Protein AF-A0A5R1Z449-F1 (afdb_monomer_lite)

pLDDT: mean 92.18, std 10.77, range [48.72, 98.19]

Radius of gyration: 13.18 Å; chains: 1; bounding box: 28×26×35 Å

Sequence (59 aa):
MSGYNEQFLKKNPLAILGVLRDLNKNQVPLRISWAHGQFISKILAVDPEKLIVDYGSQE

Structure (mmCIF, N/CA/C/O backbone):
data_AF-A0A5R1Z449-F1
#
_entry.id   AF-A0A5R1Z449-F1
#
loop_
_atom_site.group_PDB
_atom_site.id
_atom_site.type_symbol
_atom_site.label_atom_id
_atom_site.label_alt_id
_atom_site.label_comp_id
_atom_site.label_asym_id
_atom_site.label_entity_id
_atom_site.label_seq_id
_atom_site.pdbx_PDB_ins_code
_atom_site.Cartn_x
_atom_site.Cartn_y
_atom_site.Cartn_z
_atom_site.occupancy
_atom_site.B_iso_or_equiv
_atom_site.auth_seq_id
_atom_site.auth_comp_id
_atom_site.auth_asym_id
_atom_site.auth_atom_id
_atom_site.pdbx_PDB_model_num
ATOM 1 N N . MET A 1 1 ? 18.279 5.325 2.927 1.00 50.56 1 MET A N 1
ATOM 2 C CA . MET A 1 1 ? 16.954 5.769 3.410 1.00 50.56 1 MET A CA 1
ATOM 3 C C . MET A 1 1 ? 16.511 6.918 2.530 1.00 50.56 1 MET A C 1
ATOM 5 O O . MET A 1 1 ? 17.311 7.810 2.287 1.00 50.56 1 MET A O 1
ATOM 9 N N . SER A 1 2 ? 15.304 6.856 1.977 1.00 63.62 2 SER A N 1
ATOM 10 C CA . SER A 1 2 ? 14.751 7.926 1.144 1.00 63.62 2 SER A CA 1
ATOM 11 C C . SER A 1 2 ? 14.688 9.236 1.938 1.00 63.62 2 SER A C 1
ATOM 13 O O . SER A 1 2 ? 14.152 9.232 3.043 1.00 63.62 2 SER A O 1
ATOM 15 N N . GLY A 1 3 ? 15.241 10.328 1.402 1.00 85.75 3 GLY A N 1
ATOM 16 C CA . GLY A 1 3 ? 15.398 11.631 2.070 1.00 85.75 3 GLY A CA 1
ATOM 17 C C . GLY A 1 3 ? 14.103 12.429 2.276 1.00 85.75 3 GLY A C 1
ATOM 18 O O . GLY A 1 3 ? 14.075 13.627 2.010 1.00 85.75 3 GLY A O 1
ATOM 19 N N . TYR A 1 4 ? 13.019 11.778 2.699 1.00 92.06 4 TYR A N 1
ATOM 20 C CA . TYR A 1 4 ? 11.743 12.431 2.987 1.00 92.06 4 TYR A CA 1
ATOM 21 C C . TYR A 1 4 ? 11.707 12.990 4.413 1.00 92.06 4 TYR A C 1
ATOM 23 O O . TYR A 1 4 ? 12.306 12.432 5.330 1.00 92.06 4 TYR A O 1
ATOM 31 N N . ASN A 1 5 ? 10.966 14.085 4.595 1.00 94.00 5 ASN A N 1
ATOM 32 C CA . ASN A 1 5 ? 10.752 14.709 5.899 1.00 94.00 5 ASN A CA 1
ATOM 33 C C . ASN A 1 5 ? 9.997 13.758 6.852 1.00 94.00 5 ASN A C 1
ATOM 35 O O . ASN A 1 5 ? 9.000 13.140 6.464 1.00 94.00 5 ASN A O 1
ATOM 39 N N . GLU A 1 6 ? 10.439 13.686 8.110 1.00 92.00 6 GLU A N 1
ATOM 40 C CA . GLU A 1 6 ? 9.868 12.821 9.149 1.00 92.00 6 GLU A CA 1
ATOM 41 C C . GLU A 1 6 ? 8.373 13.048 9.404 1.00 92.00 6 GLU A C 1
ATOM 43 O O . GLU A 1 6 ? 7.675 12.110 9.786 1.00 92.00 6 GLU A O 1
ATOM 48 N N . GLN A 1 7 ? 7.838 14.242 9.139 1.00 93.50 7 GLN A N 1
ATOM 49 C CA . GLN A 1 7 ? 6.410 14.544 9.316 1.00 93.50 7 GLN A CA 1
ATOM 50 C C . GLN A 1 7 ? 5.483 13.662 8.454 1.00 93.50 7 GLN A C 1
ATOM 52 O O . GLN A 1 7 ? 4.302 13.488 8.767 1.00 93.50 7 GLN A O 1
ATOM 57 N N . PHE A 1 8 ? 6.001 13.101 7.354 1.00 93.69 8 PHE A N 1
ATOM 58 C CA . PHE A 1 8 ? 5.244 12.209 6.474 1.00 93.69 8 PHE A CA 1
ATOM 59 C C . PHE A 1 8 ? 5.258 10.753 6.955 1.00 93.69 8 PHE A C 1
ATOM 61 O O . PHE A 1 8 ? 4.460 9.942 6.478 1.00 93.69 8 PHE A O 1
ATOM 68 N N . LEU A 1 9 ? 6.115 10.417 7.923 1.00 94.56 9 LEU A N 1
ATOM 69 C CA . LEU A 1 9 ? 6.259 9.062 8.431 1.00 94.56 9 LEU A CA 1
ATOM 70 C C . LEU A 1 9 ? 5.061 8.677 9.308 1.00 94.56 9 LEU A C 1
ATOM 72 O O . LEU A 1 9 ? 4.877 9.172 10.421 1.00 94.56 9 LEU A O 1
ATOM 76 N N . LYS A 1 10 ? 4.251 7.736 8.822 1.00 94.81 10 LYS A N 1
ATOM 77 C CA . LYS A 1 10 ? 3.164 7.135 9.603 1.00 94.81 10 LYS A CA 1
ATOM 78 C C . LYS A 1 10 ? 3.723 5.979 10.438 1.00 94.81 10 LYS A C 1
ATOM 80 O O . LYS A 1 10 ? 4.190 4.996 9.879 1.00 94.81 10 LYS A O 1
ATOM 85 N N . LYS A 1 11 ? 3.683 6.110 11.773 1.00 93.88 11 LYS A N 1
ATOM 86 C CA . LYS A 1 11 ? 4.158 5.080 12.727 1.00 93.88 11 LYS A CA 1
ATOM 87 C C . LYS A 1 11 ? 3.029 4.318 13.426 1.00 93.88 11 LYS A C 1
ATOM 89 O O . LYS A 1 11 ? 3.196 3.158 13.775 1.00 93.88 11 LYS A O 1
ATOM 94 N N . ASN A 1 12 ? 1.890 4.971 13.663 1.00 95.94 12 ASN A N 1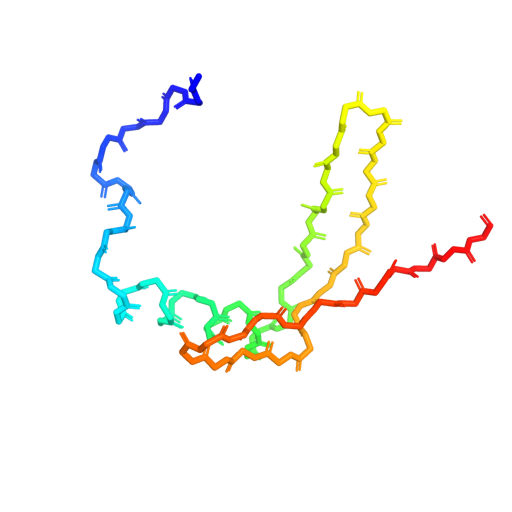
ATOM 95 C CA . ASN A 1 12 ? 0.750 4.346 14.334 1.00 95.94 12 ASN A CA 1
ATOM 96 C C . ASN A 1 12 ? 0.097 3.301 13.399 1.00 95.94 12 ASN A C 1
ATOM 98 O O . ASN A 1 12 ? -0.250 3.673 12.273 1.00 95.94 12 ASN A O 1
ATOM 102 N N . PRO A 1 13 ? -0.133 2.048 13.848 1.00 96.50 13 PRO A N 1
ATOM 103 C CA . PRO A 1 13 ? -0.766 1.005 13.038 1.00 96.50 13 PRO A CA 1
ATOM 104 C C . PRO A 1 13 ? -2.103 1.419 12.412 1.00 96.50 13 PRO A C 1
ATOM 106 O O . PRO A 1 13 ? -2.352 1.118 11.249 1.00 96.50 13 PRO A O 1
ATOM 109 N N . LEU A 1 14 ? -2.939 2.174 13.131 1.00 97.19 14 LEU A N 1
ATOM 110 C CA . LEU A 1 14 ? -4.224 2.655 12.613 1.00 97.19 14 LEU A CA 1
ATOM 111 C C . LEU A 1 14 ? -4.051 3.713 11.520 1.00 97.19 14 LEU A C 1
ATOM 1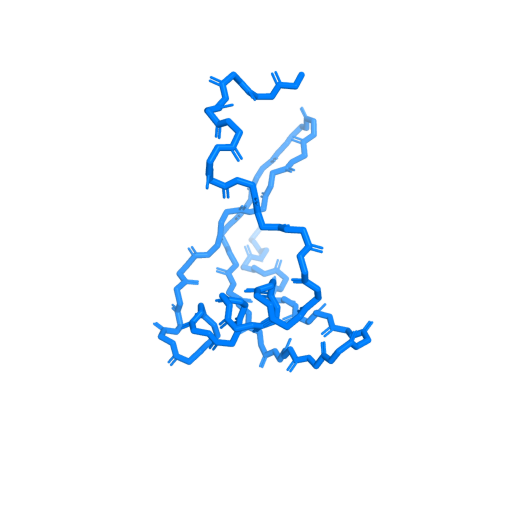13 O O . LEU A 1 14 ? -4.830 3.747 10.572 1.00 97.19 14 LEU A O 1
ATOM 117 N N . ALA A 1 15 ? -3.016 4.552 11.621 1.00 96.88 15 ALA A N 1
ATOM 118 C CA . ALA A 1 15 ? -2.704 5.534 10.586 1.00 96.88 15 ALA A CA 1
ATOM 119 C C . ALA A 1 15 ? -2.189 4.852 9.310 1.00 96.88 15 ALA A C 1
ATOM 121 O O . ALA A 1 15 ? -2.566 5.251 8.211 1.00 96.88 15 ALA A O 1
ATOM 122 N N . ILE A 1 16 ? -1.368 3.807 9.454 1.00 97.12 16 ILE A N 1
ATOM 123 C CA . ILE A 1 16 ? -0.889 2.991 8.330 1.00 97.12 16 ILE A CA 1
ATOM 124 C C . ILE A 1 16 ? -2.072 2.269 7.676 1.00 97.12 16 ILE A C 1
ATOM 126 O O . ILE A 1 16 ? -2.276 2.383 6.469 1.00 97.12 16 ILE A O 1
ATOM 130 N N . LEU A 1 17 ? -2.893 1.586 8.478 1.00 98.00 17 LEU A N 1
ATOM 131 C CA . LEU A 1 17 ? -4.053 0.845 7.993 1.00 98.00 17 LEU A CA 1
ATOM 132 C C . LEU A 1 17 ? -5.082 1.759 7.315 1.00 98.00 17 LEU A C 1
ATOM 134 O O . LEU A 1 17 ? -5.668 1.364 6.312 1.00 98.00 17 LEU A O 1
ATOM 138 N N . GLY A 1 18 ? -5.279 2.980 7.824 1.00 97.88 18 GLY A N 1
ATOM 139 C CA . GLY A 1 18 ? -6.131 3.991 7.194 1.00 97.88 18 GLY A CA 1
ATOM 140 C C . GLY A 1 18 ? -5.669 4.326 5.778 1.00 97.88 18 GLY A C 1
ATOM 141 O O . GLY A 1 18 ? -6.444 4.189 4.836 1.00 97.88 18 GLY A O 1
ATOM 142 N N . VAL A 1 19 ? -4.380 4.641 5.609 1.00 97.94 19 VAL A N 1
ATOM 143 C CA . VAL A 1 19 ? -3.806 4.926 4.284 1.00 97.94 19 VAL A CA 1
ATOM 144 C C . VAL A 1 19 ? -3.948 3.722 3.351 1.00 97.94 19 VAL A C 1
ATOM 146 O O . VAL A 1 19 ? -4.386 3.880 2.216 1.00 97.94 19 VAL A O 1
ATOM 149 N N . LEU A 1 20 ? -3.632 2.508 3.812 1.00 98.06 20 LEU A N 1
ATOM 150 C CA . LEU A 1 20 ? -3.752 1.310 2.973 1.00 98.06 20 LEU A CA 1
ATOM 151 C C . LEU A 1 20 ? -5.206 1.025 2.561 1.00 98.06 20 LEU A C 1
ATOM 153 O O . LEU A 1 20 ? -5.453 0.630 1.420 1.00 98.06 20 LEU A O 1
ATOM 157 N N . ARG A 1 21 ? -6.176 1.252 3.457 1.00 97.81 21 ARG A N 1
ATOM 158 C CA . ARG A 1 21 ? -7.608 1.136 3.140 1.00 97.81 21 ARG A CA 1
ATOM 159 C C . ARG A 1 21 ? -8.044 2.169 2.110 1.00 97.81 21 ARG A C 1
ATOM 161 O O . ARG A 1 21 ? -8.798 1.811 1.210 1.00 97.81 21 ARG A O 1
ATOM 168 N N . ASP A 1 22 ? -7.550 3.399 2.200 1.00 98.19 22 ASP A N 1
ATOM 169 C CA . ASP A 1 22 ? -7.850 4.443 1.218 1.00 98.19 22 ASP A CA 1
ATOM 170 C C . ASP A 1 22 ? -7.252 4.117 -0.158 1.00 98.19 22 ASP A C 1
ATOM 172 O O . ASP A 1 22 ? -7.926 4.285 -1.176 1.00 98.19 22 ASP A O 1
ATOM 176 N N . LEU A 1 23 ? -6.026 3.584 -0.206 1.00 98.00 23 LEU A N 1
ATOM 177 C CA . LEU A 1 23 ? -5.405 3.122 -1.454 1.00 98.00 23 LEU A CA 1
ATOM 178 C C . LEU A 1 23 ? -6.198 1.967 -2.086 1.00 98.00 23 LEU A C 1
ATOM 180 O O 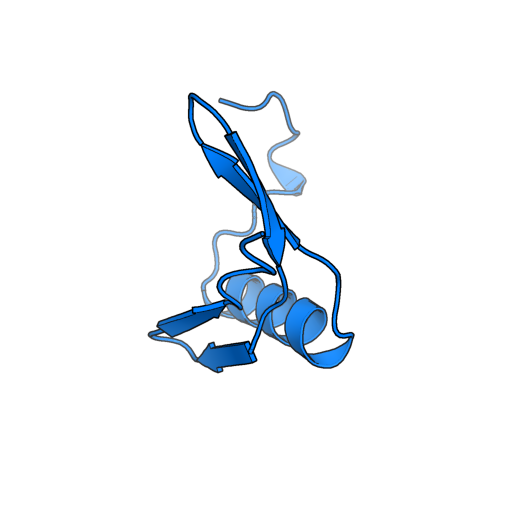. LEU A 1 23 ? -6.441 1.979 -3.293 1.00 98.00 23 LEU A O 1
ATOM 184 N N . ASN A 1 24 ? -6.644 1.004 -1.271 1.00 98.00 24 ASN A N 1
ATOM 185 C CA . ASN A 1 24 ? -7.477 -0.111 -1.723 1.00 98.00 24 ASN A CA 1
ATOM 186 C C . ASN A 1 24 ? -8.846 0.370 -2.234 1.00 98.00 24 ASN A C 1
ATOM 188 O O . ASN A 1 24 ? -9.252 0.046 -3.349 1.00 98.00 24 ASN A O 1
ATOM 192 N N . LYS A 1 25 ? -9.546 1.203 -1.453 1.00 98.00 25 LYS A N 1
ATOM 193 C CA . LYS A 1 25 ? -10.879 1.723 -1.796 1.00 98.00 25 LYS A CA 1
ATOM 194 C C . LYS A 1 25 ? -10.873 2.506 -3.107 1.00 98.00 25 LYS A C 1
ATOM 196 O O . LYS A 1 25 ? -11.801 2.371 -3.897 1.00 98.00 25 LYS A O 1
ATOM 201 N N . ASN A 1 26 ? -9.831 3.300 -3.336 1.00 98.00 26 ASN A N 1
ATOM 202 C CA . ASN A 1 26 ? -9.701 4.116 -4.540 1.00 98.00 26 ASN A CA 1
ATOM 203 C C . ASN A 1 26 ? -9.016 3.378 -5.703 1.00 98.00 26 ASN A C 1
ATOM 205 O O . ASN A 1 26 ? -8.755 4.000 -6.728 1.00 98.00 26 ASN A O 1
ATOM 209 N N . GLN A 1 27 ? -8.718 2.078 -5.554 1.00 95.44 27 GLN A N 1
ATOM 210 C CA . GLN A 1 27 ? -8.055 1.251 -6.571 1.00 95.44 27 GLN A CA 1
ATOM 211 C C . GLN A 1 27 ? -6.792 1.924 -7.139 1.00 95.44 27 GLN A C 1
ATOM 213 O O . GLN A 1 27 ? -6.559 1.936 -8.348 1.00 95.44 27 GLN A O 1
ATOM 218 N N . VAL A 1 28 ? -5.983 2.517 -6.256 1.00 97.25 28 VAL A N 1
ATOM 219 C CA . VAL A 1 28 ? -4.795 3.279 -6.655 1.00 97.25 28 VAL A CA 1
ATOM 220 C C . VAL A 1 28 ? -3.751 2.331 -7.263 1.00 97.25 28 VAL A C 1
ATOM 222 O O . VAL A 1 28 ? -3.379 1.356 -6.601 1.00 97.25 28 VAL A O 1
ATOM 225 N N . PRO A 1 29 ? -3.235 2.605 -8.480 1.00 96.19 29 PRO A N 1
ATOM 226 C CA . PRO A 1 29 ? -2.150 1.822 -9.060 1.00 96.19 29 PRO A CA 1
ATOM 227 C C . PRO A 1 29 ? -0.897 1.882 -8.186 1.00 96.19 29 PRO A C 1
ATOM 229 O O . PRO A 1 29 ? -0.419 2.961 -7.826 1.00 96.19 29 PRO A O 1
ATOM 232 N N . LEU A 1 30 ? -0.348 0.715 -7.864 1.00 95.69 30 LEU A N 1
ATOM 233 C CA . LEU A 1 30 ? 0.874 0.574 -7.085 1.00 95.69 30 LEU A CA 1
ATOM 234 C C . LEU A 1 30 ? 2.036 0.201 -7.993 1.00 95.69 30 LEU A C 1
ATOM 236 O O . LEU A 1 30 ? 1.908 -0.659 -8.856 1.00 95.69 30 LEU A O 1
ATOM 240 N N . ARG A 1 31 ? 3.203 0.798 -7.760 1.00 95.25 31 ARG A N 1
ATOM 241 C CA . ARG A 1 31 ? 4.456 0.325 -8.347 1.00 95.25 31 ARG A CA 1
ATOM 242 C C . ARG A 1 31 ? 5.177 -0.536 -7.322 1.00 95.25 31 ARG A C 1
ATOM 244 O O . ARG A 1 31 ? 5.560 -0.033 -6.267 1.00 95.25 31 ARG A O 1
ATOM 251 N N . ILE A 1 32 ? 5.384 -1.804 -7.651 1.00 93.88 32 ILE A N 1
ATOM 252 C CA . ILE A 1 32 ? 6.220 -2.710 -6.863 1.00 93.88 32 ILE A CA 1
ATOM 253 C C . ILE A 1 32 ? 7.578 -2.771 -7.552 1.00 93.88 32 ILE A C 1
ATOM 255 O O . ILE A 1 32 ? 7.650 -3.085 -8.736 1.00 93.88 32 ILE A O 1
ATOM 259 N N . SER A 1 33 ? 8.643 -2.441 -6.823 1.00 93.31 33 SER A N 1
ATOM 260 C CA . SER A 1 33 ? 10.013 -2.379 -7.341 1.00 93.31 33 SER A CA 1
ATOM 261 C C . SER A 1 33 ? 10.954 -3.190 -6.456 1.00 93.31 33 SER A C 1
ATOM 263 O O . SER A 1 33 ? 10.850 -3.155 -5.230 1.00 93.31 33 SER A O 1
ATOM 265 N N . TRP A 1 34 ? 11.897 -3.887 -7.079 1.00 93.94 34 TRP A N 1
ATOM 266 C CA . TRP A 1 34 ? 13.003 -4.598 -6.435 1.00 93.94 34 TRP A CA 1
ATOM 267 C C . TRP A 1 34 ? 14.301 -4.309 -7.201 1.00 93.94 34 TRP A C 1
ATOM 269 O O . TRP A 1 34 ? 14.302 -3.555 -8.170 1.00 93.94 34 TRP A O 1
ATOM 279 N N . ALA A 1 35 ? 15.422 -4.893 -6.773 1.00 94.94 35 ALA A N 1
ATOM 280 C CA . ALA A 1 35 ? 16.754 -4.546 -7.282 1.00 94.94 35 ALA A CA 1
ATOM 281 C C . ALA A 1 35 ? 16.910 -4.620 -8.816 1.00 94.94 35 ALA A C 1
ATOM 283 O O . ALA A 1 35 ? 17.726 -3.897 -9.379 1.00 94.94 35 ALA A O 1
ATOM 284 N N . HIS A 1 36 ? 16.136 -5.477 -9.488 1.00 92.75 36 HIS A N 1
ATOM 285 C CA . HIS A 1 36 ? 16.301 -5.779 -10.913 1.00 92.75 36 HIS A CA 1
ATOM 286 C C . HIS A 1 36 ? 15.020 -5.610 -11.735 1.00 92.75 36 HIS A C 1
ATOM 288 O O . HIS A 1 36 ? 14.973 -6.049 -12.880 1.00 92.75 36 HIS A O 1
ATOM 294 N N . GLY A 1 37 ? 13.971 -5.005 -11.180 1.00 91.69 37 GLY A N 1
ATOM 295 C CA . GLY A 1 37 ? 12.715 -4.881 -11.907 1.00 91.69 37 GLY A CA 1
ATOM 296 C C . GLY A 1 37 ? 11.635 -4.121 -11.161 1.00 91.69 37 GLY A C 1
ATOM 297 O O . GLY A 1 37 ? 11.771 -3.763 -9.988 1.00 91.69 37 GLY A O 1
ATOM 298 N N . GLN A 1 38 ? 10.556 -3.854 -11.886 1.00 94.19 38 GLN A N 1
ATOM 299 C CA . GLN A 1 38 ? 9.337 -3.287 -11.339 1.00 94.19 38 GLN A CA 1
ATOM 300 C C . GLN A 1 38 ? 8.128 -3.757 -12.148 1.00 94.19 38 GLN A C 1
ATOM 302 O O . GLN A 1 38 ? 8.254 -4.011 -13.344 1.00 94.19 38 GLN A O 1
ATOM 307 N N . PHE A 1 39 ? 6.956 -3.786 -11.523 1.00 94.31 39 PHE A N 1
ATOM 308 C CA . PHE A 1 39 ? 5.682 -3.916 -12.232 1.00 94.31 39 PHE A CA 1
ATOM 309 C C . PHE A 1 39 ? 4.590 -3.067 -11.574 1.00 94.31 39 PHE A C 1
ATOM 311 O O . PHE A 1 39 ? 4.757 -2.548 -10.462 1.00 94.31 39 PHE A O 1
ATOM 318 N N . ILE A 1 40 ? 3.483 -2.894 -12.299 1.00 94.69 40 ILE A N 1
ATOM 319 C CA . ILE A 1 40 ? 2.290 -2.196 -11.818 1.00 94.69 40 ILE A CA 1
ATOM 320 C C . ILE A 1 40 ? 1.302 -3.210 -11.244 1.00 94.69 40 ILE A C 1
ATOM 322 O O . ILE A 1 40 ? 0.976 -4.209 -11.877 1.00 94.69 40 ILE A O 1
ATOM 326 N 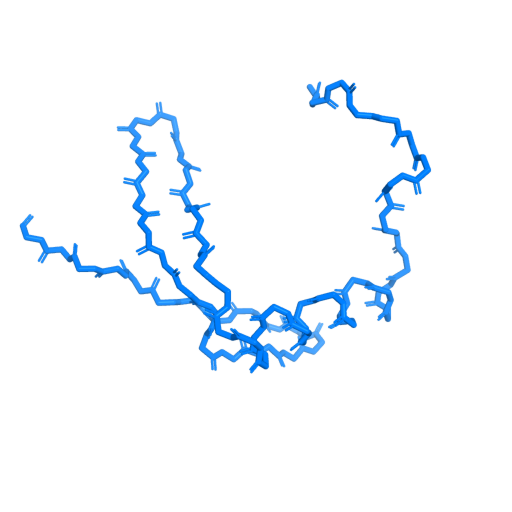N . SER A 1 41 ? 0.832 -2.923 -10.038 1.00 95.38 41 SER A N 1
ATOM 327 C CA . SER A 1 41 ? -0.062 -3.734 -9.220 1.00 95.38 41 SER A CA 1
ATOM 328 C C . SER A 1 41 ? -1.211 -2.870 -8.678 1.00 95.38 41 SER A C 1
ATOM 330 O O . SER A 1 41 ? -1.329 -1.682 -8.991 1.00 95.38 41 SER A O 1
ATOM 332 N N . LYS A 1 42 ? -2.049 -3.459 -7.830 1.00 95.50 42 LYS A N 1
ATOM 333 C CA . LYS A 1 42 ? -3.072 -2.804 -7.009 1.00 95.50 42 LYS A CA 1
ATOM 334 C C . LYS A 1 42 ? -3.288 -3.606 -5.723 1.00 95.50 42 LYS A C 1
ATOM 336 O O . LYS A 1 42 ? -2.979 -4.796 -5.672 1.00 95.50 42 LYS A O 1
ATOM 341 N N . ILE A 1 43 ? -3.837 -2.973 -4.689 1.00 97.38 43 ILE A N 1
ATOM 342 C CA . ILE A 1 43 ? -4.262 -3.692 -3.478 1.00 97.38 43 ILE A CA 1
ATOM 343 C C . ILE A 1 43 ? -5.547 -4.464 -3.797 1.00 97.38 43 ILE A C 1
ATOM 345 O O . ILE A 1 43 ? -6.491 -3.892 -4.338 1.00 97.38 43 ILE A O 1
ATOM 349 N N . LEU A 1 44 ? -5.570 -5.756 -3.468 1.00 97.00 44 LEU A N 1
ATOM 350 C CA . LEU A 1 44 ? -6.750 -6.619 -3.585 1.00 97.00 44 LEU A CA 1
ATOM 351 C C . LEU A 1 44 ? -7.502 -6.714 -2.255 1.00 97.00 44 LEU A C 1
ATOM 353 O O . LEU A 1 44 ? -8.730 -6.694 -2.226 1.00 97.00 44 LEU A O 1
ATOM 357 N N . ALA A 1 45 ? -6.767 -6.799 -1.145 1.00 97.75 45 ALA A N 1
ATOM 358 C CA . ALA A 1 45 ? -7.330 -6.801 0.198 1.00 97.75 45 ALA A CA 1
ATOM 359 C C . ALA A 1 45 ? -6.317 -6.261 1.210 1.00 97.75 45 ALA A C 1
ATOM 361 O O . ALA A 1 45 ? -5.105 -6.411 1.041 1.00 97.75 45 ALA A O 1
ATOM 362 N N . VAL A 1 46 ? -6.825 -5.646 2.276 1.00 97.62 46 VAL A N 1
ATOM 363 C CA . VAL A 1 46 ? -6.009 -5.206 3.405 1.00 97.62 46 VAL A CA 1
ATOM 364 C C . VAL A 1 46 ? -6.761 -5.391 4.715 1.00 97.62 46 VAL A C 1
ATOM 366 O O . VAL A 1 46 ? -7.912 -4.969 4.856 1.00 97.62 46 VAL A O 1
ATOM 369 N N . ASP A 1 47 ? -6.077 -5.980 5.684 1.00 96.25 47 ASP A N 1
ATOM 370 C CA . ASP A 1 47 ? -6.514 -6.123 7.065 1.00 96.25 47 ASP A CA 1
ATOM 371 C C . ASP A 1 47 ? -5.332 -5.806 8.017 1.00 96.25 47 ASP A C 1
ATOM 373 O O . ASP A 1 47 ? -4.239 -5.478 7.545 1.00 96.25 47 ASP A O 1
ATOM 377 N N . PRO A 1 48 ? -5.528 -5.791 9.350 1.00 96.62 48 PRO A N 1
ATOM 378 C CA . PRO A 1 48 ? -4.451 -5.480 10.293 1.00 96.62 48 PRO A CA 1
ATOM 379 C C . PRO A 1 48 ? -3.243 -6.430 10.251 1.00 96.62 48 PRO A C 1
ATOM 381 O O . PRO A 1 48 ? -2.177 -6.054 10.733 1.00 96.62 48 PRO A O 1
ATOM 384 N N . GLU A 1 49 ? -3.398 -7.637 9.711 1.00 96.69 49 GLU A N 1
ATOM 385 C CA . GLU A 1 49 ? -2.373 -8.683 9.685 1.00 96.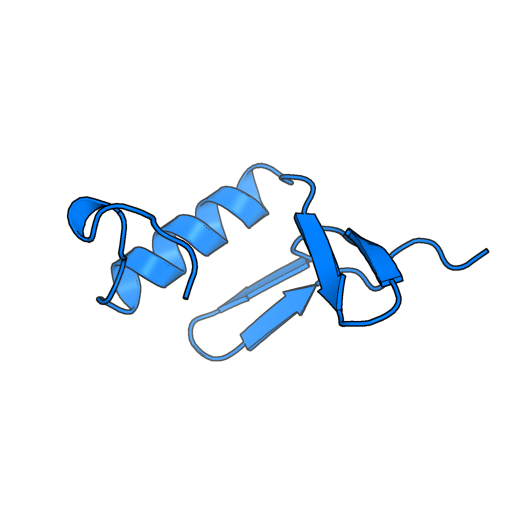69 49 GLU A CA 1
ATOM 386 C C . GLU A 1 49 ? -1.781 -8.895 8.286 1.00 96.69 49 GLU A C 1
ATOM 388 O O . GLU A 1 49 ? -0.646 -9.363 8.162 1.00 96.69 49 GLU A O 1
ATOM 393 N N . LYS A 1 50 ? -2.536 -8.587 7.224 1.00 96.38 50 LYS A N 1
ATOM 394 C CA . LYS A 1 50 ? -2.192 -8.951 5.846 1.00 96.38 50 LYS A CA 1
ATOM 395 C C . LYS A 1 50 ? -2.477 -7.832 4.850 1.00 96.38 50 LYS A C 1
ATOM 397 O O . LYS A 1 50 ? -3.484 -7.127 4.902 1.00 96.38 50 LYS A O 1
ATOM 402 N N . LEU A 1 51 ? -1.589 -7.749 3.863 1.00 97.38 51 LEU A N 1
ATOM 403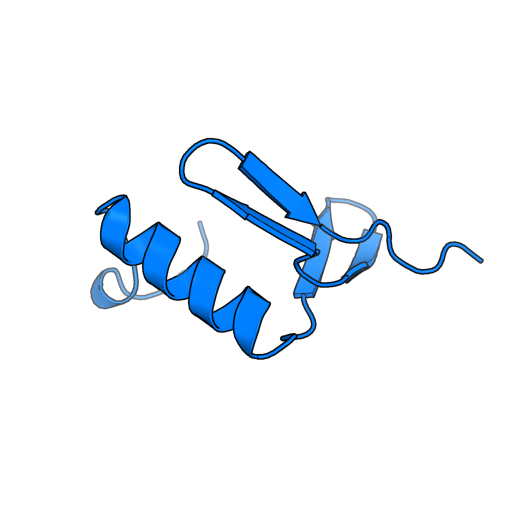 C CA . LEU A 1 51 ? -1.747 -6.958 2.650 1.00 97.38 51 LEU A CA 1
ATOM 404 C C . LEU A 1 51 ? -1.654 -7.905 1.453 1.00 97.38 51 LEU A C 1
ATOM 406 O O . LEU A 1 51 ? -0.628 -8.553 1.255 1.00 97.38 51 LEU A O 1
ATOM 410 N N . ILE A 1 52 ? -2.720 -7.978 0.661 1.00 97.38 52 ILE A N 1
ATOM 411 C CA . ILE A 1 52 ? -2.775 -8.789 -0.556 1.00 97.38 52 ILE A CA 1
ATOM 412 C C . ILE A 1 52 ? -2.710 -7.844 -1.752 1.00 97.38 52 ILE A C 1
ATOM 414 O O . ILE A 1 52 ? -3.533 -6.934 -1.875 1.00 97.38 52 ILE A O 1
ATOM 418 N N . VAL A 1 53 ? -1.738 -8.067 -2.632 1.00 96.31 53 VAL A N 1
ATOM 419 C CA . VAL A 1 53 ? -1.511 -7.268 -3.841 1.00 96.31 53 VAL A CA 1
ATOM 420 C C . VAL A 1 53 ? -1.635 -8.132 -5.084 1.00 96.31 53 VAL A C 1
ATOM 422 O O . VAL A 1 53 ? -1.360 -9.330 -5.052 1.00 96.31 53 VAL A O 1
ATOM 425 N N . ASP A 1 54 ? -2.058 -7.505 -6.171 1.00 94.88 54 ASP A N 1
ATOM 426 C CA . ASP A 1 54 ? -2.119 -8.135 -7.481 1.00 94.88 54 ASP A CA 1
ATOM 427 C C . ASP A 1 54 ? -0.708 -8.505 -7.964 1.00 94.88 54 ASP A C 1
ATOM 429 O O . ASP A 1 54 ? 0.246 -7.747 -7.762 1.00 94.88 54 ASP A O 1
ATOM 433 N N . TYR A 1 55 ? -0.564 -9.661 -8.608 1.00 88.06 55 TYR A N 1
ATOM 434 C CA . TYR A 1 55 ? 0.730 -10.143 -9.099 1.00 88.06 55 TYR A CA 1
ATOM 435 C C . TYR A 1 55 ? 1.188 -9.422 -10.376 1.00 88.06 55 TYR A C 1
ATOM 437 O O . TYR A 1 55 ? 2.323 -9.602 -10.813 1.00 88.06 55 TYR A O 1
ATOM 445 N N . GLY A 1 56 ? 0.329 -8.556 -10.924 1.00 81.56 56 GLY A N 1
ATOM 446 C CA . GLY A 1 56 ? 0.574 -7.842 -12.169 1.00 81.56 56 GLY A CA 1
ATOM 447 C C . GLY A 1 56 ? 0.381 -8.751 -13.381 1.00 81.56 56 GLY A C 1
ATOM 448 O O . GLY A 1 56 ? 0.329 -9.976 -13.275 1.00 81.56 56 GLY A O 1
ATOM 449 N N . SER A 1 57 ? 0.261 -8.148 -14.559 1.00 70.00 57 SER A N 1
ATOM 450 C CA . SER A 1 57 ? 0.278 -8.888 -15.819 1.00 70.00 57 SER A CA 1
ATOM 451 C C . SER A 1 57 ? 1.704 -9.376 -16.083 1.00 70.00 57 SER A C 1
ATOM 453 O O . SER A 1 57 ? 2.582 -8.562 -16.371 1.00 70.00 57 SER A O 1
ATOM 455 N N . GLN A 1 58 ? 1.940 -10.682 -15.952 1.00 62.31 58 GLN A N 1
ATOM 456 C CA . GLN A 1 58 ? 3.117 -11.310 -16.546 1.00 62.31 58 GLN A CA 1
ATOM 457 C C . GLN A 1 58 ? 2.804 -11.584 -18.017 1.00 62.31 58 GLN A C 1
ATOM 459 O O . GLN A 1 58 ? 1.907 -12.374 -18.309 1.00 62.31 58 GLN A O 1
ATOM 464 N N . GLU A 1 59 ? 3.512 -10.899 -18.910 1.00 48.72 59 GLU A N 1
ATOM 465 C CA . GLU A 1 59 ? 3.705 -11.324 -20.300 1.00 48.72 59 GLU A CA 1
ATOM 466 C C . GLU A 1 59 ? 5.117 -11.890 -20.451 1.00 48.72 59 GLU A C 1
ATOM 468 O O . GLU A 1 59 ? 6.050 -11.304 -19.847 1.00 48.72 59 GLU A O 1
#

Foldseek 3Di:
DPPDDPVPDDDDLVSVQVVLVVQQVVQPWDWDDDPPDIAIWTFPDDDSVDTDIDPHDDD

Organism: Salmonella enteritidis (NCBI:txid149539)

Secondary structure (DSSP, 8-state):
-----GGG---SHHHHHHHHHHHHHTT--EEEEETTEEEEE-EEEE-SS-EEE------

InterPro domains:
  IPR009926 Type III secretion system flagellar brake protein YcgR, PilZN domain [PF07317] (8-59)